Protein AF-0000000078756519 (afdb_homodimer)

Organism: Turneriella parva (strain ATCC BAA-1111 / DSM 21527 / NCTC 11395 / H) (NCBI:txid869212)

Radius of gyration: 23.87 Å; Cα contacts (8 Å, |Δi|>4): 97; chains: 2; bounding box: 54×63×46 Å

InterPro domains:
  IPR046257 Protein of unknown function DUF6290 [PF19807] (1-68)

Foldseek 3Di:
DDDDDDDDDPVRVVVLVVQCVVVVHDSVVSVVVVVVVVVVVVVVVVVVVVVVVVVVVVVVVVVVVCVVVVD/DDDDDDDDDPVRVVVLVVQCVVVVHDSVVSVVVVVVVVVVVVVVVVVVVVVVVVVVVVVVVVVVVCVVVVD

Sequence (142 aa):
MAVISVRFNEKESKILKKLSSELDIDQSTVIKKSIMDTYEDLVDRQVIADFEKSASKKKTKFHSFEQILGSMAVISVRFNEKESKILKKLSSELDIDQSTVIKKSIMDTYEDLVDRQVIADFEKSASKKKTKFHSFEQILGS

Structure (mmCIF, N/CA/C/O backbone):
data_AF-0000000078756519-model_v1
#
loop_
_entity.id
_entity.type
_entity.pdbx_description
1 polymer 'Uncharacterized protein'
#
loop_
_atom_s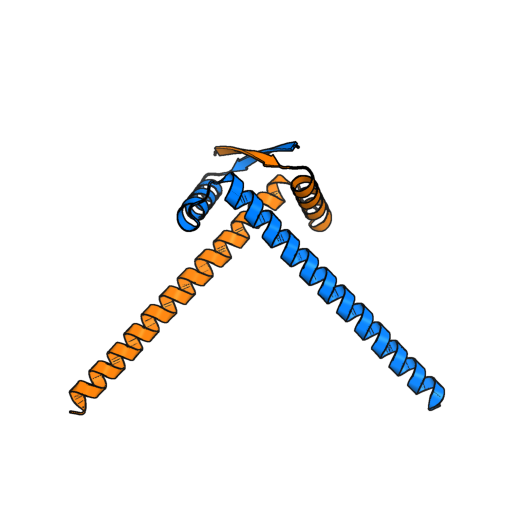ite.group_PDB
_atom_site.id
_atom_site.type_symbol
_atom_site.label_atom_id
_atom_site.label_alt_id
_atom_site.label_comp_id
_atom_site.label_asym_id
_atom_site.label_entity_id
_atom_site.label_seq_id
_atom_site.pdbx_PDB_ins_code
_atom_site.Cartn_x
_atom_site.Cartn_y
_atom_site.Cartn_z
_atom_site.occupancy
_atom_site.B_iso_or_equiv
_atom_site.auth_seq_id
_atom_site.auth_comp_id
_atom_site.auth_asym_id
_atom_site.auth_atom_id
_atom_site.pdbx_PDB_model_num
ATOM 1 N N . MET A 1 1 ? 13.156 14.922 -5.676 1 87.06 1 MET A N 1
ATOM 2 C CA . MET A 1 1 ? 13.242 13.492 -5.953 1 87.06 1 MET A CA 1
ATOM 3 C C . MET A 1 1 ? 14.109 12.789 -4.914 1 87.06 1 MET A C 1
ATOM 5 O O . MET A 1 1 ? 15.102 13.344 -4.445 1 87.06 1 MET A O 1
ATOM 9 N N . ALA A 1 2 ? 13.594 11.812 -4.418 1 92.44 2 ALA A N 1
ATOM 10 C CA . ALA A 1 2 ? 14.336 11.039 -3.424 1 92.44 2 ALA A CA 1
ATOM 11 C C . ALA A 1 2 ? 14.336 9.555 -3.764 1 92.44 2 ALA A C 1
ATOM 13 O O . ALA A 1 2 ? 13.367 9.039 -4.328 1 92.44 2 ALA A O 1
ATOM 14 N N . VAL A 1 3 ? 15.594 8.922 -3.566 1 97.12 3 VAL A N 1
ATOM 15 C CA . VAL A 1 3 ? 15.672 7.473 -3.732 1 97.12 3 VAL A CA 1
ATOM 16 C C . VAL A 1 3 ? 15.672 6.793 -2.365 1 97.12 3 VAL A C 1
ATOM 18 O O . VAL A 1 3 ? 16.406 7.191 -1.464 1 97.12 3 VAL A O 1
ATOM 21 N N . ILE A 1 4 ? 14.766 5.812 -2.223 1 97.56 4 ILE A N 1
ATOM 22 C CA . ILE A 1 4 ? 14.68 5.059 -0.974 1 97.56 4 ILE A CA 1
ATOM 23 C C . ILE A 1 4 ? 15.047 3.6 -1.227 1 97.56 4 ILE A C 1
ATOM 25 O O . ILE A 1 4 ? 14.539 2.977 -2.16 1 97.56 4 ILE A O 1
ATOM 29 N N . SER A 1 5 ? 15.984 3.146 -0.456 1 98 5 SER A N 1
ATOM 30 C CA . SER A 1 5 ? 16.359 1.737 -0.49 1 98 5 SER A CA 1
ATOM 31 C C . SER A 1 5 ? 15.602 0.931 0.552 1 98 5 SER A C 1
ATOM 33 O O . SER A 1 5 ? 15.68 1.213 1.749 1 98 5 SER A O 1
ATOM 35 N N . VAL A 1 6 ? 14.891 -0.073 0.047 1 97.69 6 VAL A N 1
ATOM 36 C CA . VAL A 1 6 ? 14.07 -0.865 0.953 1 97.69 6 VAL A CA 1
ATOM 37 C C . VAL A 1 6 ? 14.508 -2.326 0.908 1 97.69 6 VAL A C 1
ATOM 39 O O . VAL A 1 6 ? 14.703 -2.891 -0.172 1 97.69 6 VAL A O 1
ATOM 42 N N . ARG A 1 7 ? 14.711 -2.865 2.092 1 98.12 7 ARG A N 1
ATOM 43 C CA . ARG A 1 7 ? 15.094 -4.27 2.201 1 98.12 7 ARG A CA 1
ATOM 44 C C . ARG A 1 7 ? 13.867 -5.16 2.383 1 98.12 7 ARG 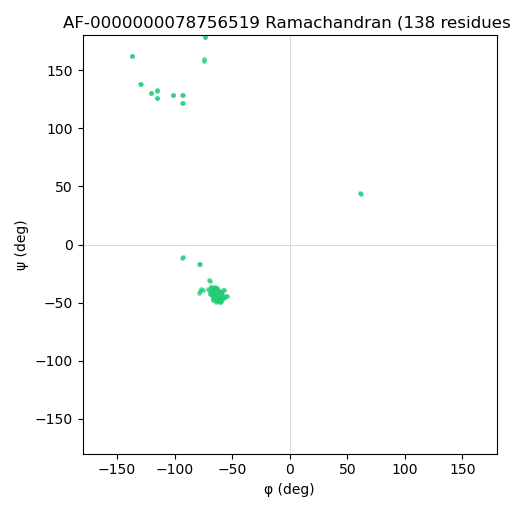A C 1
ATOM 46 O O . ARG A 1 7 ? 13.047 -4.922 3.273 1 98.12 7 ARG A O 1
ATOM 53 N N . PHE A 1 8 ? 13.805 -6.207 1.497 1 97.62 8 PHE A N 1
ATOM 54 C CA . PHE A 1 8 ? 12.703 -7.164 1.537 1 97.62 8 PHE A CA 1
ATOM 55 C C . PHE A 1 8 ? 13.203 -8.555 1.899 1 97.62 8 PHE A C 1
ATOM 57 O O . PHE A 1 8 ? 14.242 -9 1.396 1 97.62 8 PHE A O 1
ATOM 64 N N . ASN A 1 9 ? 12.508 -9.117 2.82 1 95.25 9 ASN A N 1
ATOM 65 C CA . ASN A 1 9 ? 12.805 -10.531 3.043 1 95.25 9 ASN A CA 1
ATOM 66 C C . ASN A 1 9 ? 12.258 -11.398 1.915 1 95.25 9 ASN A C 1
ATOM 68 O O . ASN A 1 9 ? 11.703 -10.883 0.939 1 95.25 9 ASN A O 1
ATOM 72 N N . GLU A 1 10 ? 12.484 -12.648 1.999 1 95 10 GLU A N 1
ATOM 73 C CA . GLU A 1 10 ? 12.102 -13.562 0.924 1 95 10 GLU A CA 1
ATOM 74 C C . GLU A 1 10 ? 10.594 -13.523 0.678 1 95 10 GLU A C 1
ATOM 76 O O . GLU A 1 10 ? 10.148 -13.484 -0.471 1 95 10 GLU A O 1
ATOM 81 N N . LYS A 1 11 ? 9.758 -13.625 1.77 1 94.06 11 LYS A N 1
ATOM 82 C CA . LYS A 1 11 ? 8.305 -13.617 1.653 1 94.06 11 LYS A CA 1
ATOM 83 C C . LYS A 1 11 ? 7.812 -12.312 1.024 1 94.06 11 LYS A C 1
ATOM 85 O O . LYS A 1 11 ? 6.965 -12.336 0.13 1 94.06 11 LYS A O 1
ATOM 90 N N . GLU A 1 12 ? 8.359 -11.195 1.488 1 96 12 GLU A N 1
ATOM 91 C CA . GLU A 1 12 ? 7.988 -9.875 0.982 1 96 12 GLU A CA 1
ATOM 92 C C . GLU A 1 12 ? 8.336 -9.734 -0.498 1 96 12 GLU A C 1
ATOM 94 O O . GLU A 1 12 ? 7.559 -9.164 -1.271 1 96 12 GLU A O 1
ATOM 99 N N . SER A 1 13 ? 9.477 -10.25 -0.852 1 97.12 13 SER A N 1
ATOM 100 C CA . SER A 1 13 ? 9.906 -10.203 -2.246 1 97.12 13 SER A CA 1
ATOM 101 C C . SER A 1 13 ? 8.969 -11 -3.141 1 97.12 13 SER A C 1
ATOM 103 O O . SER A 1 13 ? 8.656 -10.578 -4.258 1 97.12 13 SER A O 1
ATOM 105 N N . LYS A 1 14 ? 8.578 -12.133 -2.699 1 95.5 14 LYS A N 1
ATOM 106 C CA . LYS A 1 14 ? 7.652 -12.969 -3.453 1 95.5 14 LYS A CA 1
ATOM 107 C C . LYS A 1 14 ? 6.316 -12.266 -3.656 1 95.5 14 LYS A C 1
ATOM 109 O O . LYS A 1 14 ? 5.727 -12.336 -4.738 1 95.5 14 LYS A O 1
ATOM 114 N N . ILE A 1 15 ? 5.867 -11.625 -2.641 1 96.31 15 ILE A N 1
ATOM 115 C CA . ILE A 1 15 ? 4.598 -10.906 -2.682 1 96.31 15 ILE A CA 1
ATOM 116 C C . ILE A 1 15 ? 4.684 -9.773 -3.69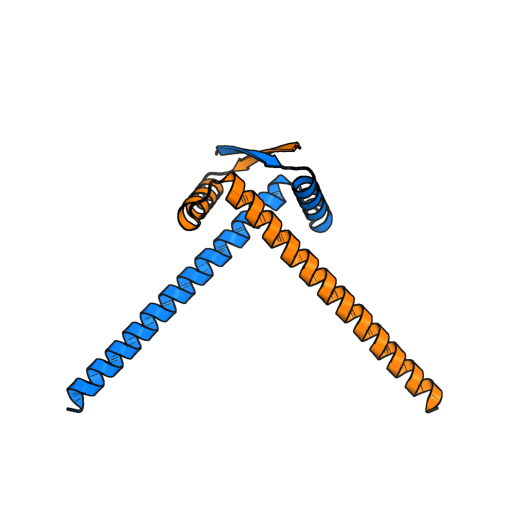5 1 96.31 15 ILE A C 1
ATOM 118 O O . ILE A 1 15 ? 3.783 -9.602 -4.523 1 96.31 15 ILE A O 1
ATOM 122 N N . LEU A 1 16 ? 5.758 -9.039 -3.596 1 97.75 16 LEU A N 1
ATOM 123 C CA . LEU A 1 16 ? 5.957 -7.918 -4.504 1 97.75 16 LEU A CA 1
ATOM 124 C C . LEU A 1 16 ? 6 -8.383 -5.953 1 97.75 16 LEU A C 1
ATOM 126 O O . LEU A 1 16 ? 5.418 -7.75 -6.832 1 97.75 16 LEU A O 1
ATOM 130 N N . LYS A 1 17 ? 6.68 -9.508 -6.184 1 97.31 17 LYS A N 1
ATOM 131 C CA . LYS A 1 17 ? 6.766 -10.078 -7.523 1 97.31 17 LYS A CA 1
ATOM 132 C C . LYS A 1 17 ? 5.391 -10.523 -8.016 1 97.31 17 LYS A C 1
ATOM 134 O O . LYS A 1 17 ? 5.055 -10.328 -9.188 1 97.31 17 LYS A O 1
ATOM 139 N N . LYS A 1 18 ? 4.707 -11.188 -7.141 1 95.25 18 LYS A N 1
ATOM 140 C CA . LYS A 1 18 ? 3.365 -11.641 -7.492 1 95.25 18 LYS A CA 1
ATOM 141 C C . LYS A 1 18 ? 2.473 -10.461 -7.875 1 95.25 18 LYS A C 1
ATOM 143 O O . LYS A 1 18 ? 1.746 -10.523 -8.867 1 95.25 18 LYS A O 1
ATOM 148 N N . LEU A 1 19 ? 2.527 -9.383 -7.09 1 97.06 19 LEU A N 1
ATOM 149 C CA . LEU A 1 19 ? 1.736 -8.188 -7.367 1 97.06 19 LEU A CA 1
ATOM 150 C C . LEU A 1 19 ? 2.133 -7.574 -8.703 1 97.06 19 LEU A C 1
ATOM 152 O O . LEU A 1 19 ? 1.269 -7.168 -9.484 1 97.0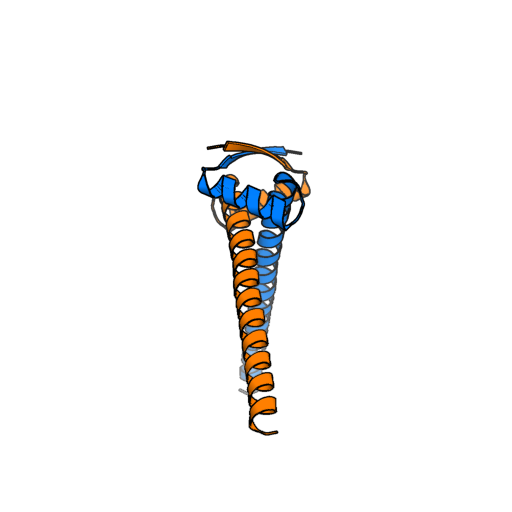6 19 LEU A O 1
ATOM 156 N N . SER A 1 20 ? 3.375 -7.496 -8.922 1 98.19 20 SER A N 1
ATOM 157 C CA . SER A 1 20 ? 3.891 -6.961 -10.18 1 98.19 20 SER A CA 1
ATOM 158 C C . SER A 1 20 ? 3.365 -7.75 -11.367 1 98.19 20 SER A C 1
ATOM 160 O O . SER A 1 20 ? 2.949 -7.168 -12.375 1 98.19 20 SER A O 1
ATOM 162 N N . SER A 1 21 ? 3.406 -9.055 -11.234 1 96.56 21 SER A N 1
ATOM 163 C CA . SER A 1 21 ? 2.938 -9.938 -12.289 1 96.56 21 SER A CA 1
ATOM 164 C C . SER A 1 21 ? 1.432 -9.812 -12.492 1 96.56 21 SER A C 1
ATOM 166 O O . SER A 1 21 ? 0.959 -9.703 -13.633 1 96.56 21 SER A O 1
ATOM 168 N N . GLU A 1 22 ? 0.685 -9.852 -11.398 1 92.75 22 GLU A N 1
ATOM 169 C CA . GLU A 1 22 ? -0.773 -9.82 -11.453 1 92.75 22 GLU A CA 1
ATOM 170 C C . GLU A 1 22 ? -1.272 -8.492 -12.016 1 92.75 22 GLU A C 1
ATOM 172 O O . GLU A 1 22 ? -2.271 -8.453 -12.734 1 92.75 22 GLU A O 1
ATOM 177 N N . LEU A 1 23 ? -0.633 -7.398 -11.703 1 93.5 23 LEU A N 1
ATOM 178 C CA . LEU A 1 23 ? -1.064 -6.066 -12.117 1 93.5 23 LEU A CA 1
ATOM 179 C C . LEU A 1 23 ? -0.397 -5.66 -13.43 1 93.5 23 LEU A C 1
ATOM 181 O O . LEU A 1 23 ? -0.753 -4.641 -14.016 1 93.5 23 LEU A O 1
ATOM 185 N N . ASP A 1 24 ? 0.637 -6.492 -13.844 1 97.25 24 ASP A N 1
ATOM 186 C CA . ASP A 1 24 ? 1.384 -6.254 -15.07 1 97.25 24 ASP A CA 1
ATOM 187 C C . ASP A 1 24 ? 2.094 -4.902 -15.031 1 97.25 24 ASP A C 1
ATOM 189 O O . ASP A 1 24 ? 1.948 -4.09 -15.945 1 97.25 24 ASP A O 1
ATOM 193 N N . ILE A 1 25 ? 2.736 -4.488 -13.992 1 97.25 25 ILE A N 1
ATOM 194 C CA . ILE A 1 25 ? 3.533 -3.283 -13.789 1 97.25 25 ILE A CA 1
ATOM 195 C C . ILE A 1 25 ? 4.812 -3.629 -13.031 1 97.25 25 ILE A C 1
ATOM 197 O O . ILE A 1 25 ? 4.922 -4.711 -12.453 1 97.25 25 ILE A O 1
ATOM 201 N N . ASP A 1 26 ? 5.723 -2.766 -13.102 1 98 26 ASP A N 1
ATOM 202 C CA . ASP A 1 26 ? 7 -3.021 -12.445 1 98 26 ASP A CA 1
ATOM 203 C C . ASP A 1 26 ? 6.879 -2.865 -10.93 1 98 26 ASP A C 1
ATOM 205 O O . ASP A 1 26 ? 5.934 -2.244 -10.438 1 98 26 ASP A O 1
ATOM 209 N N . GLN A 1 27 ? 7.734 -3.439 -10.258 1 98.25 27 GLN A N 1
ATOM 210 C CA . GLN A 1 27 ? 7.723 -3.5 -8.797 1 98.25 27 GLN A CA 1
ATOM 211 C C . GLN A 1 27 ? 7.715 -2.1 -8.188 1 98.25 27 GLN A C 1
ATOM 213 O O . GLN A 1 27 ? 7.02 -1.849 -7.207 1 98.25 27 GLN A O 1
ATOM 218 N N . SER A 1 28 ? 8.469 -1.108 -8.75 1 98.25 28 SER A N 1
ATOM 219 C CA . SER A 1 28 ? 8.477 0.263 -8.25 1 98.25 28 SER A CA 1
ATOM 220 C C . SER A 1 28 ? 7.086 0.89 -8.328 1 98.25 28 SER A C 1
ATOM 222 O O . SER A 1 28 ? 6.676 1.61 -7.418 1 98.25 28 SER A O 1
ATOM 224 N N . THR A 1 29 ? 6.418 0.582 -9.461 1 97.94 29 THR A N 1
ATOM 225 C CA . THR A 1 29 ? 5.07 1.108 -9.648 1 97.94 29 THR A CA 1
ATOM 226 C C . THR A 1 29 ? 4.094 0.464 -8.664 1 97.94 29 THR A C 1
ATOM 228 O O . THR A 1 29 ? 3.168 1.119 -8.18 1 97.94 29 THR A O 1
ATOM 231 N N . VAL A 1 30 ? 4.191 -0.851 -8.305 1 98.31 30 VAL A N 1
ATOM 232 C CA . VAL A 1 30 ? 3.379 -1.529 -7.301 1 98.31 30 VAL A CA 1
ATOM 233 C C . VAL A 1 30 ? 3.535 -0.83 -5.953 1 98.31 30 VAL A C 1
ATOM 235 O O . VAL A 1 30 ? 2.547 -0.579 -5.258 1 98.31 30 VAL A O 1
ATOM 238 N N . ILE A 1 31 ? 4.766 -0.521 -5.605 1 98.62 31 ILE A N 1
ATOM 239 C CA . ILE A 1 31 ? 5.082 0.126 -4.336 1 98.62 31 ILE A CA 1
ATOM 240 C C . ILE A 1 31 ? 4.387 1.484 -4.262 1 98.62 31 ILE A C 1
ATOM 242 O O . ILE A 1 31 ? 3.693 1.782 -3.289 1 98.62 31 ILE A O 1
ATOM 246 N N . LYS A 1 32 ? 4.559 2.252 -5.332 1 97.81 32 LYS A N 1
ATOM 247 C CA . LYS A 1 32 ? 4 3.6 -5.367 1 97.81 32 LYS A CA 1
ATOM 248 C C . LYS A 1 32 ? 2.475 3.566 -5.312 1 97.81 32 LYS A C 1
ATOM 250 O O . LYS A 1 32 ? 1.857 4.355 -4.594 1 97.81 32 LYS A O 1
ATOM 255 N N . LYS A 1 33 ? 1.932 2.629 -6.008 1 97.12 33 LYS A N 1
ATOM 256 C CA . LYS A 1 33 ? 0.478 2.494 -5.996 1 97.12 33 LYS A CA 1
ATOM 257 C C . LYS A 1 33 ? -0.024 2.078 -4.617 1 97.12 33 LYS A C 1
ATOM 259 O O . LYS A 1 33 ? -1.045 2.582 -4.145 1 97.12 33 LYS A O 1
ATOM 264 N N . SER A 1 34 ? 0.653 1.176 -3.984 1 97.69 34 SER A N 1
ATOM 265 C CA . SER A 1 34 ? 0.251 0.69 -2.668 1 97.69 34 SER A CA 1
ATOM 266 C C . SER A 1 34 ? 0.283 1.809 -1.632 1 97.69 34 SER A C 1
ATOM 268 O O . SER A 1 34 ? -0.615 1.912 -0.794 1 97.69 34 SER A O 1
ATOM 270 N N . ILE A 1 35 ? 1.33 2.658 -1.703 1 97.88 35 ILE A N 1
ATOM 271 C CA . ILE A 1 35 ? 1.467 3.797 -0.8 1 97.88 35 ILE A CA 1
ATOM 272 C C . ILE A 1 35 ? 0.326 4.785 -1.039 1 97.88 35 ILE A C 1
ATOM 274 O O . ILE A 1 35 ? -0.256 5.312 -0.088 1 97.88 35 ILE A O 1
ATOM 278 N N . MET A 1 36 ? 0.039 5.023 -2.35 1 96.81 36 MET A N 1
ATOM 279 C CA . MET A 1 36 ? -1.024 5.961 -2.701 1 96.81 36 MET A CA 1
ATOM 280 C C . MET A 1 36 ? -2.373 5.473 -2.186 1 96.81 36 MET A C 1
ATOM 282 O O . MET A 1 36 ? -3.174 6.262 -1.681 1 96.81 36 MET A O 1
ATOM 286 N N . ASP A 1 37 ? -2.631 4.148 -2.273 1 93.62 37 ASP A N 1
ATOM 287 C CA . ASP A 1 37 ? -3.871 3.562 -1.773 1 93.62 37 ASP A CA 1
ATOM 288 C C . ASP A 1 37 ? -3.977 3.713 -0.258 1 93.62 37 ASP A C 1
ATOM 290 O O . ASP A 1 37 ? -5.047 4.031 0.266 1 93.62 37 ASP A O 1
ATOM 294 N N . THR A 1 38 ? -2.912 3.475 0.401 1 93.94 38 THR A N 1
ATOM 295 C CA . THR A 1 38 ? -2.859 3.623 1.852 1 93.94 38 THR A CA 1
ATOM 296 C C . THR A 1 38 ? -3.111 5.074 2.256 1 93.94 38 THR A C 1
ATOM 298 O O . THR A 1 38 ? -3.834 5.336 3.221 1 93.94 38 THR A O 1
ATOM 301 N N . TYR A 1 39 ? -2.537 6.012 1.496 1 95.38 39 TYR A N 1
ATOM 302 C CA . TYR A 1 39 ? -2.703 7.441 1.747 1 95.38 39 TYR A CA 1
ATOM 303 C C . TYR A 1 39 ? -4.156 7.859 1.562 1 95.38 39 TYR A C 1
ATOM 305 O O . TYR A 1 39 ? -4.703 8.602 2.381 1 95.38 39 TYR A O 1
ATOM 313 N N . GLU A 1 40 ? -4.766 7.441 0.47 1 92.12 40 GLU A N 1
ATOM 314 C CA . GLU A 1 40 ? -6.168 7.758 0.206 1 92.12 40 GLU A CA 1
ATOM 315 C C . GLU A 1 40 ? -7.07 7.234 1.319 1 92.12 40 GLU A C 1
ATOM 317 O O . GLU A 1 40 ? -8 7.922 1.745 1 92.12 40 GLU A O 1
ATOM 322 N N . ASP A 1 41 ? -6.777 5.941 1.794 1 88.12 41 ASP A N 1
ATOM 323 C CA . ASP A 1 41 ? -7.555 5.359 2.887 1 88.12 41 ASP A CA 1
ATOM 324 C C . ASP A 1 41 ? -7.434 6.203 4.152 1 88.12 41 ASP A C 1
ATOM 326 O O . ASP A 1 41 ? -8.422 6.398 4.871 1 88.12 41 ASP A O 1
ATOM 330 N N . LEU A 1 42 ? -6.234 6.66 4.398 1 86.81 42 LEU A N 1
ATOM 331 C CA . LEU A 1 42 ? -5.98 7.461 5.594 1 86.81 42 LEU A CA 1
ATOM 332 C C . LEU A 1 42 ? -6.703 8.805 5.512 1 86.81 42 LEU A C 1
ATOM 334 O O . LEU A 1 42 ? -7.312 9.242 6.488 1 86.81 42 LEU A O 1
ATOM 338 N N . VAL A 1 43 ? -6.613 9.406 4.387 1 87.44 43 VAL A N 1
ATOM 339 C CA . VAL A 1 43 ? -7.242 10.703 4.176 1 87.44 43 VAL A CA 1
ATOM 340 C C . VAL A 1 43 ? -8.758 10.57 4.281 1 87.44 43 VAL A C 1
ATOM 342 O O . VAL A 1 43 ? -9.414 11.383 4.934 1 87.44 43 VAL A O 1
ATOM 345 N N . ASP A 1 44 ? -9.305 9.523 3.559 1 82.5 44 ASP A N 1
ATOM 346 C CA . ASP A 1 44 ? -10.742 9.281 3.617 1 82.5 44 ASP A CA 1
ATOM 347 C C . ASP A 1 44 ? -11.211 9.094 5.059 1 82.5 44 ASP A C 1
ATOM 349 O O . ASP A 1 44 ? -12.25 9.617 5.453 1 82.5 44 ASP A O 1
ATOM 353 N N . ARG A 1 45 ? -10.516 8.375 5.773 1 81.31 45 ARG A N 1
ATOM 354 C CA . ARG A 1 45 ? -10.859 8.148 7.176 1 81.31 45 ARG A CA 1
ATOM 355 C C . ARG A 1 45 ? -10.805 9.461 7.961 1 81.31 45 ARG A C 1
ATOM 357 O O . ARG A 1 45 ? -11.656 9.703 8.82 1 81.31 45 ARG A O 1
ATOM 364 N N . GLN A 1 46 ? -9.773 10.273 7.637 1 81.56 46 GLN A N 1
ATOM 365 C CA . GLN A 1 46 ? -9.648 11.555 8.312 1 81.56 46 GLN A CA 1
ATOM 366 C C . GLN A 1 46 ? -10.797 12.492 7.941 1 81.56 46 GLN A C 1
ATOM 368 O O . GLN A 1 46 ? -11.328 13.203 8.797 1 81.56 46 GLN A O 1
ATOM 373 N N . VAL A 1 47 ? -11.117 12.508 6.629 1 77.5 47 VAL A N 1
ATOM 374 C CA . VAL A 1 47 ? -12.227 13.32 6.148 1 77.5 47 VAL A CA 1
ATOM 375 C C . VAL A 1 47 ? -13.531 12.867 6.809 1 77.5 47 VAL A C 1
ATOM 377 O O . VAL A 1 47 ? -14.32 13.688 7.27 1 77.5 47 VAL A O 1
ATOM 380 N N . ILE A 1 48 ? -13.766 11.586 6.875 1 70.56 48 ILE A N 1
ATOM 381 C CA . ILE A 1 48 ? -14.938 11.008 7.516 1 70.56 48 ILE A CA 1
ATOM 382 C C . ILE A 1 48 ? -14.961 11.383 9 1 70.56 48 ILE A C 1
ATOM 384 O O . ILE A 1 48 ? -15.984 11.812 9.523 1 70.56 48 ILE A O 1
ATOM 388 N N . ALA A 1 49 ? -13.828 11.211 9.641 1 71.81 49 ALA A N 1
ATOM 389 C CA . ALA A 1 49 ? -13.703 11.562 11.055 1 71.81 49 ALA A CA 1
ATOM 390 C C . ALA A 1 49 ? -13.984 13.047 11.281 1 71.81 49 ALA A C 1
ATOM 392 O O . ALA A 1 49 ? -14.664 13.414 12.242 1 71.81 49 ALA A O 1
ATOM 393 N N . ASP A 1 50 ? -13.445 13.797 10.367 1 77.38 50 ASP A N 1
ATOM 394 C CA . ASP A 1 50 ? -13.656 15.234 10.461 1 77.38 50 ASP A CA 1
ATOM 395 C C . ASP A 1 50 ? -15.133 15.586 10.273 1 77.38 50 ASP A C 1
ATOM 397 O O . ASP A 1 50 ? -15.656 16.453 10.969 1 77.38 50 ASP A O 1
ATOM 401 N N . PHE A 1 51 ? -15.828 14.891 9.375 1 72.38 51 PHE A N 1
ATOM 402 C CA . PHE A 1 51 ? -17.25 15.078 9.148 1 72.38 51 PHE A CA 1
ATOM 403 C C . PHE A 1 51 ? -18.062 14.641 10.367 1 72.38 51 PHE A C 1
ATOM 405 O O . PHE A 1 51 ? -19.016 15.32 10.766 1 72.38 51 PHE A O 1
ATOM 412 N N . GLU A 1 52 ? -17.703 13.594 10.922 1 67.94 52 GLU A N 1
ATOM 413 C CA . GLU A 1 52 ? -18.391 13.062 12.102 1 67.94 52 GLU A CA 1
ATOM 414 C C . GLU A 1 52 ? -18.203 13.992 13.305 1 67.94 52 GLU A C 1
ATOM 416 O O . GLU A 1 52 ? -19.141 14.211 14.07 1 67.94 52 GLU A O 1
ATOM 421 N N . LYS A 1 53 ? -17.031 14.461 13.422 1 73.38 53 LYS A N 1
ATOM 422 C CA . LYS A 1 53 ? -16.75 15.391 14.516 1 73.38 53 LYS A CA 1
ATOM 423 C C . LYS A 1 53 ? -17.531 16.703 14.336 1 73.38 53 LYS A C 1
ATOM 425 O O . LYS A 1 53 ? -18.062 17.25 15.305 1 73.38 53 LYS A O 1
ATOM 430 N N . SER A 1 54 ? -17.609 17.109 13.086 1 72.12 54 SER A N 1
ATOM 431 C CA . SER A 1 54 ? -18.344 18.328 12.789 1 72.12 54 SER A CA 1
ATOM 432 C C . SER A 1 54 ? -19.844 18.125 12.969 1 72.12 54 SER A C 1
ATOM 434 O O . SER A 1 54 ? -20.531 19.016 13.477 1 72.12 54 SER A O 1
ATOM 436 N N . ALA A 1 55 ? -20.375 16.922 12.57 1 63.28 55 ALA A N 1
ATOM 437 C CA . ALA A 1 55 ? -21.781 16.578 12.734 1 63.28 55 ALA A CA 1
ATOM 438 C C . ALA A 1 55 ? -22.141 16.422 14.203 1 63.28 55 ALA A C 1
ATOM 440 O O . ALA A 1 55 ? -23.219 16.844 14.633 1 63.28 55 ALA A O 1
ATOM 441 N N . SER A 1 56 ? -21.344 15.82 14.859 1 63.25 56 SER A N 1
ATOM 442 C CA . SER A 1 56 ? -21.547 15.648 16.297 1 63.25 56 SER A CA 1
ATOM 443 C C . SER A 1 56 ? -21.547 16.984 17.016 1 63.25 56 SER A C 1
ATOM 445 O O . SER A 1 56 ? -22.312 17.203 17.953 1 63.25 56 SER A O 1
ATOM 447 N N . LYS A 1 57 ? -20.578 17.781 16.562 1 61.44 57 LYS A N 1
ATOM 448 C CA . LYS A 1 57 ? -20.531 19.125 17.141 1 61.44 57 LYS A CA 1
ATOM 449 C C . LYS A 1 57 ? -21.766 19.922 16.766 1 61.44 57 LYS A C 1
ATOM 451 O O . LYS A 1 57 ? -22.266 20.719 17.578 1 61.44 57 LYS A O 1
ATOM 456 N N . LYS A 1 58 ? -22.203 19.781 15.531 1 60.44 58 LYS A N 1
ATOM 457 C CA . LYS A 1 58 ? -23.422 20.438 15.117 1 60.44 58 LYS A CA 1
ATOM 458 C C . LYS A 1 58 ? -24.641 19.891 15.875 1 60.44 58 LYS A C 1
ATOM 460 O O . LYS A 1 58 ? -25.5 20.656 16.312 1 60.44 58 LYS A O 1
ATOM 465 N N . LYS A 1 59 ? -24.656 18.641 15.961 1 59.34 59 LYS A N 1
ATOM 466 C CA . LYS A 1 59 ? -25.75 18.047 16.719 1 59.34 59 LYS A CA 1
ATOM 467 C C . LYS A 1 59 ? -25.75 18.531 18.172 1 59.34 59 LYS A C 1
ATOM 469 O O . LYS A 1 59 ? -26.797 18.812 18.734 1 59.34 59 LYS A O 1
ATOM 474 N N . THR A 1 60 ? -24.562 18.562 18.672 1 56.97 60 THR A N 1
ATOM 475 C CA . THR A 1 60 ? -24.438 19.047 20.047 1 56.97 60 THR A CA 1
ATOM 476 C C . THR A 1 60 ? -24.828 20.516 20.141 1 56.97 60 THR A C 1
ATOM 478 O O . THR A 1 60 ? -25.469 20.938 21.109 1 56.97 60 THR A O 1
ATOM 481 N N . LYS A 1 61 ? -24.438 21.156 19.109 1 59.75 61 LYS A N 1
ATOM 482 C CA . LYS A 1 61 ? -24.797 22.562 19.094 1 59.75 61 LYS A CA 1
ATOM 483 C C . LYS A 1 61 ? -26.312 22.75 18.953 1 59.75 61 LYS A C 1
ATOM 485 O O . LYS A 1 61 ? -26.906 23.625 19.594 1 59.75 61 LYS A O 1
ATOM 490 N N . PHE A 1 62 ? -26.875 21.938 18.109 1 60 62 PHE A N 1
ATOM 491 C CA . PHE A 1 62 ? -28.312 21.984 17.922 1 60 62 PHE A CA 1
ATOM 492 C C . PHE A 1 62 ? -29.031 21.547 19.188 1 60 62 PHE A C 1
ATOM 494 O O . PHE A 1 62 ? -30.062 22.125 19.562 1 60 62 PHE A O 1
ATOM 501 N N . HIS A 1 63 ? -28.5 20.656 19.766 1 61.31 63 HIS A N 1
ATOM 502 C CA . HIS A 1 63 ? -29.109 20.234 21.031 1 61.31 63 HIS A CA 1
ATOM 503 C C . HIS A 1 63 ? -28.938 21.297 22.109 1 61.31 63 HIS A C 1
ATOM 505 O O . HIS A 1 63 ? -29.875 21.562 22.875 1 61.31 63 HIS A O 1
ATOM 511 N N . SER A 1 64 ? -27.828 21.828 22.125 1 57.5 64 SER A N 1
ATOM 51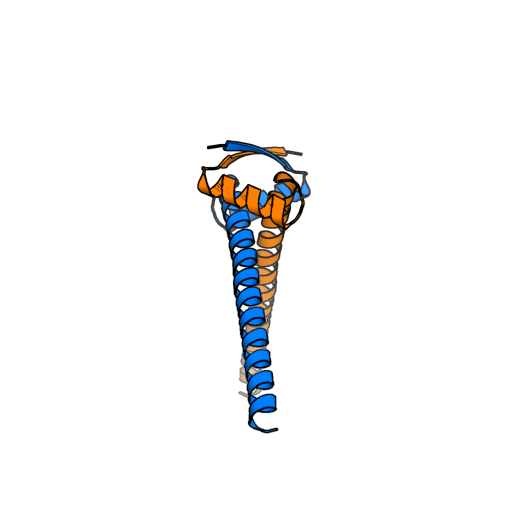2 C CA . SER A 1 64 ? -27.578 22.875 23.109 1 57.5 64 SER A CA 1
ATOM 513 C C . SER A 1 64 ? -28.469 24.078 22.891 1 57.5 64 SER A C 1
ATOM 515 O O . SER A 1 64 ? -29 24.656 23.844 1 57.5 64 SER A O 1
ATOM 517 N N . PHE A 1 65 ? -28.641 24.406 21.641 1 62.06 65 PHE A N 1
ATOM 518 C CA . PHE A 1 65 ? -29.516 25.516 21.297 1 62.06 65 PHE A CA 1
ATOM 519 C C . PHE A 1 65 ? -30.969 25.188 21.625 1 62.06 65 PHE A C 1
ATOM 521 O O . PHE A 1 65 ? -31.688 26.016 22.172 1 62.06 65 PHE A O 1
ATOM 528 N N . GLU A 1 66 ? -31.422 24.125 21.359 1 60.22 66 GLU A N 1
ATOM 529 C CA . GLU A 1 66 ? -32.781 23.688 21.641 1 60.22 66 GLU A CA 1
ATOM 530 C C . GLU A 1 66 ? -33.062 23.641 23.156 1 60.22 66 GLU A C 1
ATOM 532 O O . GLU A 1 66 ? -34.156 23.984 23.609 1 60.22 66 GLU A O 1
ATOM 537 N N . GLN A 1 67 ? -32.125 23.266 23.766 1 60.41 67 GLN A N 1
ATOM 538 C CA . GLN A 1 67 ? -32.25 23.188 25.219 1 60.41 67 GLN A CA 1
ATOM 539 C C . GLN A 1 67 ? -32.312 24.594 25.828 1 60.41 67 GLN A C 1
ATOM 541 O O . GLN A 1 67 ? -33.031 24.797 26.828 1 60.41 67 GLN A O 1
ATOM 546 N N . ILE A 1 68 ? -31.688 25.531 25.219 1 62.06 68 ILE A N 1
ATOM 547 C CA . ILE A 1 68 ? -31.672 26.906 25.703 1 62.06 68 ILE A CA 1
ATOM 548 C C . ILE A 1 68 ? -33 27.594 25.328 1 62.06 68 ILE A C 1
ATOM 550 O O . ILE A 1 68 ? -33.594 28.297 26.141 1 62.06 68 ILE A O 1
ATOM 554 N N . LEU A 1 69 ? -33.438 27.359 24.188 1 61.88 69 LEU A N 1
ATOM 555 C CA . LEU A 1 69 ? -34.625 28.031 23.734 1 61.88 69 LEU A CA 1
ATOM 556 C C . LEU A 1 69 ? -35.875 27.422 24.391 1 61.88 69 LEU A C 1
ATOM 558 O O . LEU A 1 69 ? -36.875 28.109 24.641 1 61.88 69 LEU A O 1
ATOM 562 N N . GLY A 1 70 ? -35.781 26.188 24.484 1 59.88 70 GLY A N 1
ATOM 563 C CA . GLY A 1 70 ? -36.969 25.547 25.062 1 59.88 70 GLY A CA 1
ATOM 564 C C . GLY A 1 70 ? -37.031 25.656 26.578 1 59.88 70 GLY A C 1
ATOM 565 O O . GLY A 1 70 ? -38 25.266 27.188 1 59.88 70 GLY A O 1
ATOM 566 N N . SER A 1 71 ? -35.938 25.969 27.141 1 45.88 71 SER A N 1
ATOM 567 C CA . SER A 1 71 ? -36.094 26.234 28.562 1 45.88 71 SER A CA 1
ATOM 568 C C . SER A 1 71 ? -36.625 27.641 28.797 1 45.88 71 SER A C 1
ATOM 570 O O . SER A 1 71 ? -36.375 28.547 28 1 45.88 71 SER A O 1
ATOM 572 N N . MET B 1 1 ? 16.766 -12.328 0.695 1 87.38 1 MET B N 1
ATOM 573 C CA . MET B 1 1 ? 16.656 -10.898 0.958 1 87.38 1 MET B CA 1
ATOM 574 C C . MET B 1 1 ? 17.016 -10.086 -0.282 1 87.38 1 MET B C 1
ATOM 576 O O . MET B 1 1 ? 17.922 -10.469 -1.035 1 87.38 1 MET B O 1
ATOM 580 N N . ALA B 1 2 ? 16.234 -9.227 -0.58 1 92.62 2 ALA B N 1
ATOM 581 C CA . ALA B 1 2 ? 16.484 -8.367 -1.729 1 92.62 2 ALA B CA 1
ATOM 582 C C . ALA B 1 2 ? 16.312 -6.898 -1.363 1 92.62 2 ALA B C 1
ATOM 584 O O . ALA B 1 2 ? 15.469 -6.559 -0.521 1 92.62 2 ALA B O 1
ATOM 585 N N . VAL B 1 3 ? 17.312 -6.039 -1.914 1 97.25 3 VAL B N 1
ATOM 586 C CA . VAL B 1 3 ? 17.156 -4.598 -1.739 1 97.25 3 VAL B CA 1
ATOM 587 C C . VAL B 1 3 ? 16.625 -3.971 -3.023 1 97.25 3 VAL B C 1
ATOM 589 O O . VAL B 1 3 ? 17.125 -4.246 -4.113 1 97.25 3 VAL B O 1
ATOM 592 N N . ILE B 1 4 ? 15.539 -3.184 -2.879 1 97.56 4 ILE B N 1
ATOM 593 C CA . ILE B 1 4 ? 14.953 -2.498 -4.023 1 97.56 4 ILE B CA 1
ATOM 594 C C . ILE B 1 4 ? 15.094 -0.988 -3.85 1 97.56 4 ILE B C 1
ATOM 596 O O . ILE B 1 4 ? 14.766 -0.446 -2.791 1 97.56 4 ILE B O 1
ATOM 600 N N . SER B 1 5 ? 15.656 -0.383 -4.84 1 98 5 SER B N 1
ATOM 601 C CA . SER B 1 5 ? 15.758 1.072 -4.879 1 98 5 SER B CA 1
ATOM 602 C C . SER B 1 5 ? 14.578 1.688 -5.621 1 98 5 SER B C 1
ATOM 604 O O . SER B 1 5 ? 14.352 1.395 -6.801 1 98 5 SER B O 1
ATOM 606 N N . VAL B 1 6 ? 13.883 2.549 -4.902 1 97.69 6 VAL B N 1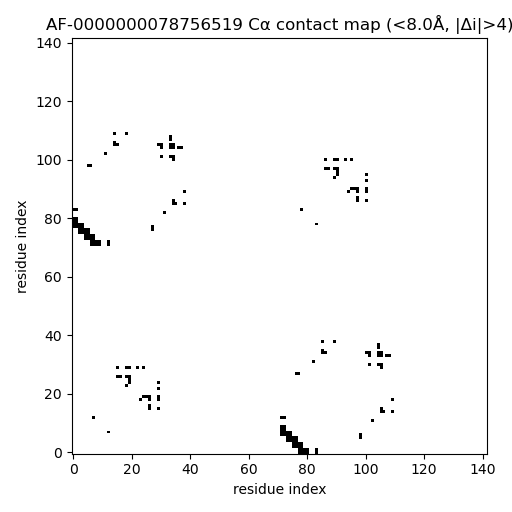
ATOM 607 C CA . VAL B 1 6 ? 12.695 3.146 -5.504 1 97.69 6 VAL B CA 1
ATOM 608 C C . VAL B 1 6 ? 12.844 4.664 -5.547 1 97.69 6 VAL B C 1
ATOM 610 O O . VAL B 1 6 ? 13.234 5.285 -4.555 1 97.69 6 VAL B O 1
ATOM 613 N N . ARG B 1 7 ? 12.578 5.195 -6.719 1 98.12 7 ARG B N 1
ATOM 614 C CA . ARG B 1 7 ? 12.641 6.641 -6.895 1 98.12 7 ARG B CA 1
ATOM 615 C C . ARG B 1 7 ? 11.273 7.281 -6.691 1 98.12 7 ARG B C 1
ATOM 617 O O . ARG B 1 7 ? 10.289 6.867 -7.312 1 98.12 7 ARG B O 1
ATOM 624 N N . PHE B 1 8 ? 11.281 8.32 -5.801 1 97.75 8 PHE B N 1
ATOM 625 C CA . PHE B 1 8 ? 10.055 9.047 -5.492 1 97.75 8 PHE B CA 1
ATOM 626 C C . PHE B 1 8 ? 10.156 10.5 -5.953 1 97.75 8 PHE B C 1
ATOM 628 O O . PHE B 1 8 ? 11.195 11.141 -5.77 1 97.75 8 PHE B O 1
ATOM 635 N N . ASN B 1 9 ? 9.125 10.898 -6.594 1 95.62 9 ASN B N 1
ATOM 636 C CA . ASN B 1 9 ? 9.062 12.336 -6.855 1 95.62 9 ASN B CA 1
ATOM 637 C C . ASN B 1 9 ? 8.719 13.125 -5.598 1 95.62 9 ASN B C 1
ATOM 639 O O . ASN B 1 9 ? 8.594 12.547 -4.516 1 95.62 9 ASN B O 1
ATOM 643 N N . GLU B 1 10 ? 8.672 14.383 -5.715 1 95.25 10 GLU B N 1
ATOM 644 C CA . GLU B 1 10 ? 8.4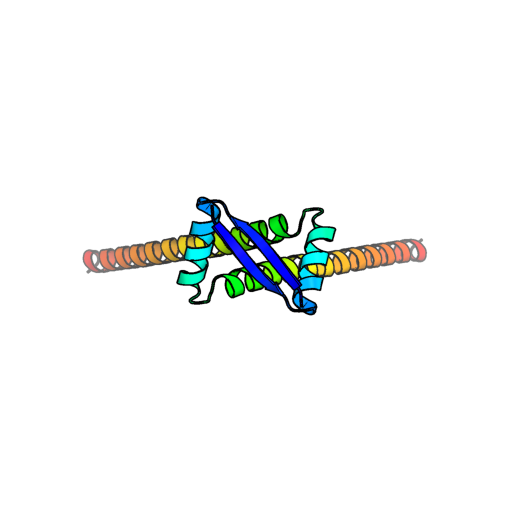53 15.242 -4.555 1 95.25 10 GLU B CA 1
ATOM 645 C C . GLU B 1 10 ? 7.125 14.93 -3.873 1 95.25 10 GLU B C 1
ATOM 647 O O . GLU B 1 10 ? 7.059 14.844 -2.646 1 95.25 10 GLU B O 1
ATOM 652 N N . LYS B 1 11 ? 6.004 14.836 -4.66 1 94.62 11 LYS B N 1
ATOM 653 C CA . LYS B 1 11 ? 4.68 14.547 -4.117 1 94.62 11 LYS B CA 1
ATOM 654 C C . LYS B 1 11 ? 4.656 13.195 -3.408 1 94.62 11 LYS B C 1
ATOM 656 O O . LYS B 1 11 ? 4.117 13.078 -2.303 1 94.62 11 LYS B O 1
ATOM 661 N N . GLU B 1 12 ? 5.238 12.188 -4.043 1 96.38 12 GLU B N 1
ATOM 662 C CA . GLU B 1 12 ? 5.293 10.844 -3.484 1 96.38 12 GLU B CA 1
ATOM 663 C C . GLU B 1 12 ? 6.082 10.82 -2.178 1 96.38 12 GLU B C 1
ATOM 665 O O . GLU B 1 12 ? 5.695 10.141 -1.225 1 96.38 12 GLU B O 1
ATOM 670 N N . SER B 1 13 ? 7.156 11.547 -2.17 1 97.25 13 SER B N 1
ATOM 671 C CA . SER B 1 13 ? 7.98 11.633 -0.967 1 97.25 13 SER B CA 1
ATOM 672 C C . SER B 1 13 ? 7.211 12.258 0.188 1 97.25 13 SER B C 1
ATOM 674 O O . SER B 1 13 ? 7.328 11.82 1.333 1 97.25 13 SER B O 1
ATOM 676 N N . LYS B 1 14 ? 6.5 13.281 -0.09 1 95.81 14 LYS B N 1
ATOM 677 C CA . LYS B 1 14 ? 5.695 13.953 0.928 1 95.81 14 LYS B CA 1
ATOM 678 C C . LYS B 1 14 ? 4.637 13.008 1.498 1 95.81 14 LYS B C 1
ATOM 680 O O . LYS B 1 14 ? 4.391 13 2.707 1 95.81 14 LYS B O 1
ATOM 685 N N . ILE B 1 15 ? 4.039 12.273 0.648 1 96.69 15 ILE B N 1
ATOM 686 C CA . ILE B 1 15 ? 2.998 11.328 1.04 1 96.69 15 ILE B CA 1
ATOM 687 C C . ILE B 1 15 ? 3.592 10.258 1.952 1 96.69 15 ILE B C 1
ATOM 689 O O . ILE B 1 15 ? 3.025 9.945 3.002 1 96.69 15 ILE B O 1
ATOM 693 N N . LEU B 1 16 ? 4.699 9.734 1.515 1 97.88 16 LEU B N 1
ATOM 694 C CA . LEU B 1 16 ? 5.371 8.695 2.289 1 97.88 16 LEU B CA 1
ATOM 695 C C . LEU B 1 16 ? 5.75 9.211 3.674 1 97.88 16 LEU B C 1
ATOM 697 O O . LEU B 1 16 ? 5.582 8.5 4.668 1 97.88 16 LEU B O 1
ATOM 701 N N . LYS B 1 17 ? 6.242 10.445 3.736 1 97.44 17 LYS B N 1
ATOM 702 C CA . LYS B 1 17 ? 6.609 11.062 5.008 1 97.44 17 LYS B CA 1
ATOM 703 C C . LYS B 1 17 ? 5.383 11.25 5.898 1 97.44 17 LYS B C 1
ATOM 705 O O . LYS B 1 17 ? 5.449 11.031 7.109 1 97.44 17 LYS B O 1
ATOM 710 N N . LYS B 1 18 ? 4.367 11.75 5.285 1 95.62 18 LYS B N 1
ATOM 711 C CA . LYS B 1 18 ? 3.127 11.953 6.031 1 95.62 18 LYS B CA 1
ATOM 712 C C . LYS B 1 18 ? 2.627 10.641 6.625 1 95.62 18 LYS B C 1
ATOM 714 O O . LYS B 1 18 ? 2.23 10.594 7.793 1 95.62 18 LYS B O 1
ATOM 719 N N . LEU B 1 19 ? 2.641 9.57 5.828 1 97.25 19 LEU B N 1
ATOM 720 C CA . LEU B 1 19 ? 2.211 8.258 6.293 1 97.25 19 LEU B CA 1
ATOM 721 C C . LEU B 1 19 ? 3.094 7.766 7.438 1 97.25 19 LEU B C 1
ATOM 723 O O . LEU B 1 19 ? 2.592 7.227 8.422 1 97.25 19 LEU B O 1
ATOM 727 N N . SER B 1 20 ? 4.34 7.93 7.266 1 98.25 20 SER B N 1
ATOM 728 C CA . SER B 1 20 ? 5.293 7.543 8.297 1 98.25 20 SER B CA 1
ATOM 729 C C . SER B 1 20 ? 5.004 8.25 9.617 1 98.25 20 SER B C 1
ATOM 731 O O . SER B 1 20 ? 5.016 7.629 10.68 1 98.25 20 SER B O 1
ATOM 733 N N . SER B 1 21 ? 4.766 9.539 9.508 1 96.69 21 SER B N 1
ATOM 734 C CA . SER B 1 21 ? 4.473 10.352 10.688 1 96.69 21 SER B CA 1
ATOM 735 C C . SER B 1 21 ? 3.145 9.953 11.32 1 96.69 21 SER B C 1
ATOM 737 O O . SER B 1 21 ? 3.057 9.789 12.539 1 96.69 21 SER B O 1
ATOM 739 N N . GLU B 1 22 ? 2.107 9.812 10.477 1 93 22 GLU B N 1
ATOM 740 C CA . GLU B 1 22 ? 0.765 9.508 10.961 1 93 22 GLU B CA 1
ATOM 741 C C . GLU B 1 22 ? 0.713 8.125 11.609 1 93 22 GLU B C 1
ATOM 743 O O . GLU B 1 22 ? -0.003 7.926 12.594 1 93 22 GLU B O 1
ATOM 748 N N . LEU B 1 23 ? 1.428 7.168 11.109 1 93.56 23 LEU B N 1
ATOM 749 C CA . LEU B 1 23 ? 1.397 5.793 11.594 1 93.56 23 LEU B CA 1
ATOM 750 C C . LEU B 1 23 ? 2.486 5.562 12.633 1 93.56 23 LEU B C 1
ATOM 752 O O . LEU B 1 23 ? 2.52 4.512 13.281 1 93.56 23 LEU B O 1
ATOM 756 N N . ASP B 1 24 ? 3.43 6.566 12.742 1 97.31 24 ASP B N 1
ATOM 757 C CA . ASP B 1 24 ? 4.539 6.512 13.688 1 97.31 24 ASP B CA 1
ATOM 758 C C . ASP B 1 24 ? 5.449 5.32 13.398 1 97.31 24 ASP B C 1
ATOM 760 O O . ASP B 1 24 ? 5.742 4.527 14.297 1 97.31 24 ASP B O 1
ATOM 764 N N . ILE B 1 25 ? 5.816 5.004 12.211 1 97.19 25 ILE B N 1
ATOM 765 C CA . ILE B 1 25 ? 6.73 3.967 11.75 1 97.19 25 ILE B CA 1
ATOM 766 C C . ILE B 1 25 ? 7.637 4.523 10.656 1 97.19 25 ILE B C 1
ATOM 768 O O . ILE B 1 25 ? 7.355 5.582 10.086 1 97.19 25 ILE B O 1
ATOM 772 N N . ASP B 1 26 ? 8.68 3.855 10.43 1 98 26 ASP B N 1
ATOM 773 C CA . ASP B 1 26 ? 9.633 4.332 9.438 1 98 26 ASP B CA 1
ATOM 774 C C . ASP B 1 26 ? 9.094 4.113 8.023 1 98 26 ASP B C 1
ATOM 776 O O . ASP B 1 26 ? 8.188 3.309 7.812 1 98 26 ASP B O 1
ATOM 780 N N . GLN B 1 27 ? 9.594 4.805 7.125 1 98.25 27 GLN B N 1
ATOM 781 C CA . GLN B 1 27 ? 9.141 4.82 5.738 1 98.25 27 GLN B CA 1
ATOM 782 C C . GLN B 1 27 ? 9.211 3.426 5.121 1 98.25 27 GLN B C 1
ATOM 784 O O . GLN B 1 27 ? 8.32 3.021 4.379 1 98.25 27 GLN B O 1
ATOM 789 N N . SER B 1 28 ? 10.266 2.602 5.41 1 98.25 28 SER B N 1
ATOM 790 C CA . SER B 1 28 ? 10.375 1.241 4.895 1 98.25 28 SER B CA 1
ATOM 791 C C . SER B 1 28 ? 9.219 0.369 5.367 1 98.25 28 SER B C 1
ATOM 793 O O . SER B 1 28 ? 8.695 -0.444 4.602 1 98.25 28 SER B O 1
ATOM 795 N N . THR B 1 29 ? 8.875 0.58 6.656 1 97.88 29 THR B N 1
ATOM 796 C CA . THR B 1 29 ? 7.77 -0.183 7.219 1 97.88 29 THR B CA 1
ATOM 797 C C . THR B 1 29 ? 6.445 0.239 6.59 1 97.88 29 THR B C 1
ATOM 799 O O . THR B 1 29 ? 5.559 -0.592 6.387 1 97.88 29 THR B O 1
ATOM 802 N N . VAL B 1 30 ? 6.18 1.538 6.25 1 98.31 30 VAL B N 1
ATOM 803 C CA . VAL B 1 30 ? 4.992 2.023 5.551 1 98.31 30 VAL B CA 1
ATOM 804 C C . VAL B 1 30 ? 4.871 1.326 4.199 1 98.31 30 VAL B C 1
ATOM 806 O O . VAL B 1 30 ? 3.787 0.872 3.822 1 98.31 30 VAL B O 1
ATOM 809 N N . ILE B 1 31 ? 5.977 1.248 3.486 1 98.62 31 ILE B N 1
ATOM 810 C CA . ILE B 1 31 ? 6.016 0.635 2.162 1 98.62 31 ILE B CA 1
ATOM 811 C C . ILE B 1 31 ? 5.598 -0.831 2.26 1 98.62 31 ILE B C 1
ATOM 813 O O . ILE B 1 31 ? 4.715 -1.282 1.527 1 98.62 31 ILE B O 1
ATOM 817 N N . LYS B 1 32 ? 6.223 -1.526 3.215 1 97.75 32 LYS B N 1
ATOM 818 C CA . LYS B 1 32 ? 5.965 -2.955 3.379 1 97.75 32 LYS B CA 1
ATOM 819 C C . LYS B 1 32 ? 4.512 -3.209 3.775 1 97.75 32 LYS B C 1
ATOM 821 O O . LYS B 1 32 ? 3.871 -4.121 3.252 1 97.75 32 LYS B O 1
ATOM 826 N N . LYS B 1 33 ? 4.035 -2.367 4.625 1 97 33 LYS B N 1
ATOM 827 C CA . LYS B 1 33 ? 2.646 -2.508 5.047 1 97 33 LYS B CA 1
ATOM 828 C C . LYS B 1 33 ? 1.69 -2.236 3.889 1 97 33 LYS B C 1
ATOM 830 O O . LYS B 1 33 ? 0.688 -2.936 3.727 1 97 33 LYS B O 1
ATOM 835 N N . SER B 1 34 ? 1.967 -1.236 3.107 1 97.69 34 SER B N 1
ATOM 836 C CA . SER B 1 34 ? 1.109 -0.873 1.984 1 97.69 34 SER B CA 1
ATOM 837 C C . SER B 1 34 ? 1.045 -1.995 0.954 1 97.69 34 SER B C 1
ATOM 839 O O . SER B 1 34 ? -0.024 -2.289 0.413 1 97.69 34 SER B O 1
ATOM 841 N N . ILE B 1 35 ? 2.203 -2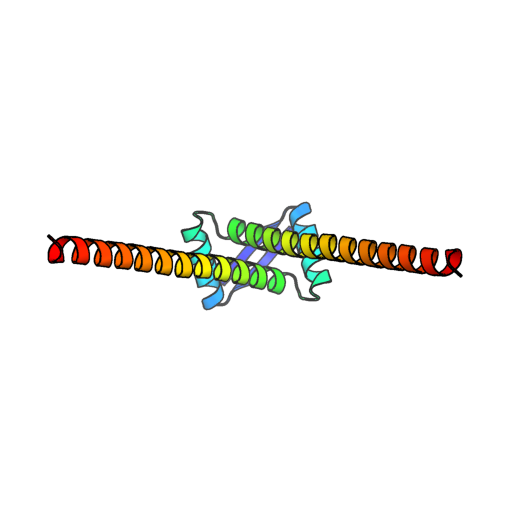.641 0.691 1 97.81 35 ILE B N 1
ATOM 842 C CA . ILE B 1 35 ? 2.277 -3.76 -0.243 1 97.81 35 ILE B CA 1
ATOM 843 C C . ILE B 1 35 ? 1.463 -4.934 0.295 1 97.81 35 ILE B C 1
ATOM 845 O O . ILE B 1 35 ? 0.737 -5.59 -0.456 1 97.81 35 ILE B O 1
ATOM 849 N N . MET B 1 36 ? 1.626 -5.184 1.622 1 96.5 36 MET B N 1
ATOM 850 C CA . MET B 1 36 ? 0.906 -6.289 2.248 1 96.5 36 MET B CA 1
ATOM 851 C C . MET B 1 36 ? -0.601 -6.074 2.168 1 96.5 36 MET B C 1
ATOM 853 O O . MET B 1 36 ? -1.354 -7.012 1.904 1 96.5 36 MET B O 1
ATOM 857 N N . ASP B 1 37 ? -1.054 -4.816 2.363 1 93.38 37 ASP B N 1
ATOM 858 C CA . ASP B 1 37 ? -2.471 -4.48 2.268 1 93.38 37 ASP B CA 1
ATOM 859 C C . ASP B 1 37 ? -2.99 -4.699 0.847 1 93.38 37 ASP B C 1
ATOM 861 O O . ASP B 1 37 ? -4.09 -5.223 0.655 1 93.38 37 ASP B O 1
ATOM 865 N N . THR B 1 38 ? -2.24 -4.285 -0.099 1 93.94 38 THR B N 1
ATOM 866 C CA . THR B 1 38 ? -2.592 -4.461 -1.504 1 93.94 38 THR B CA 1
ATOM 867 C C . THR B 1 38 ? -2.676 -5.945 -1.856 1 93.94 38 THR B C 1
ATOM 869 O O . THR B 1 38 ? -3.586 -6.367 -2.572 1 93.94 38 THR B O 1
ATOM 872 N N . TYR B 1 39 ? -1.741 -6.754 -1.317 1 94.88 39 TYR B N 1
ATOM 873 C CA . TYR B 1 39 ? -1.702 -8.195 -1.545 1 94.88 39 TYR B CA 1
ATOM 874 C C . TYR B 1 39 ? -2.93 -8.875 -0.95 1 94.88 39 TYR B C 1
ATOM 876 O O . TYR B 1 39 ? -3.543 -9.734 -1.588 1 94.88 39 TYR B O 1
ATOM 884 N N . GLU B 1 40 ? -3.252 -8.523 0.287 1 91.31 40 GLU B N 1
ATOM 885 C CA . GLU B 1 40 ? -4.43 -9.086 0.944 1 91.31 40 GLU B CA 1
ATOM 886 C C . GLU B 1 40 ? -5.699 -8.773 0.161 1 91.31 40 GLU B C 1
ATOM 888 O O . GLU B 1 40 ? -6.57 -9.633 0.008 1 91.31 40 GLU B O 1
ATOM 893 N N . ASP B 1 41 ? -5.805 -7.48 -0.361 1 87.62 41 ASP B N 1
ATOM 894 C CA . ASP B 1 41 ? -6.961 -7.09 -1.161 1 87.62 41 ASP B CA 1
ATOM 895 C C . ASP B 1 41 ? -7.062 -7.938 -2.428 1 87.62 41 ASP B C 1
ATOM 897 O O . ASP B 1 41 ? -8.164 -8.336 -2.824 1 87.62 41 ASP B O 1
ATOM 901 N N . LEU B 1 42 ? -5.934 -8.172 -3.029 1 86.44 42 LEU B N 1
ATOM 902 C CA . LEU B 1 42 ? -5.902 -8.953 -4.266 1 86.44 42 LEU B CA 1
ATOM 903 C C . LEU B 1 42 ? -6.297 -10.398 -4.008 1 86.44 42 LEU B C 1
ATOM 905 O O . LEU B 1 42 ? -7.07 -10.984 -4.77 1 86.44 42 LEU B O 1
ATOM 909 N N . VAL B 1 43 ? -5.754 -10.938 -2.965 1 86.31 43 VAL B N 1
ATOM 910 C CA . VAL B 1 43 ? -6.031 -12.328 -2.605 1 86.31 43 VAL B CA 1
ATOM 911 C C . VAL B 1 43 ? -7.512 -12.484 -2.26 1 86.31 43 VAL B C 1
ATOM 913 O O . VAL B 1 43 ? -8.164 -13.43 -2.707 1 86.31 43 VAL B O 1
ATOM 916 N N . ASP B 1 44 ? -8 -11.547 -1.366 1 81.19 44 ASP B N 1
ATOM 917 C CA . ASP B 1 44 ? -9.414 -11.578 -0.988 1 81.19 44 ASP B CA 1
ATOM 918 C C . ASP B 1 44 ? -10.312 -11.523 -2.221 1 81.19 44 ASP B C 1
ATOM 920 O O . ASP B 1 44 ? -11.305 -12.25 -2.303 1 81.19 44 ASP B O 1
ATOM 924 N N . ARG B 1 45 ? -10.008 -10.695 -3.1 1 80.06 45 ARG B N 1
ATOM 925 C CA . ARG B 1 45 ? -10.781 -10.586 -4.332 1 80.06 45 ARG B CA 1
ATOM 926 C C . ARG B 1 45 ? -10.719 -11.883 -5.133 1 80.06 45 ARG B C 1
ATOM 928 O O . ARG B 1 45 ? -11.719 -12.305 -5.715 1 80.06 45 ARG B O 1
ATOM 935 N N . GLN B 1 46 ? -9.5 -12.484 -5.133 1 80.12 46 GLN B N 1
ATOM 936 C CA . GLN B 1 46 ? -9.344 -13.75 -5.852 1 80.12 46 GLN B CA 1
ATOM 937 C C . GLN B 1 46 ? -10.125 -14.867 -5.172 1 80.12 46 GLN B C 1
ATOM 939 O O . GLN B 1 46 ? -10.742 -15.703 -5.848 1 80.12 46 GLN B O 1
ATOM 944 N N . VAL B 1 47 ? -10.031 -14.906 -3.822 1 75.31 47 VAL B N 1
ATOM 945 C CA . VAL B 1 47 ? -10.773 -15.898 -3.051 1 75.31 47 VAL B CA 1
ATOM 946 C C . VAL B 1 47 ? -12.273 -15.719 -3.281 1 75.31 47 VAL B C 1
ATOM 948 O O . VAL B 1 47 ? -12.992 -16.688 -3.508 1 75.31 47 VAL B O 1
ATOM 951 N N . ILE B 1 48 ? -12.75 -14.516 -3.254 1 69.12 48 ILE B N 1
ATOM 952 C CA . ILE B 1 48 ? -14.148 -14.195 -3.502 1 69.12 48 ILE B CA 1
ATOM 953 C C . ILE B 1 48 ? -14.539 -14.609 -4.918 1 69.12 48 ILE B C 1
ATOM 955 O O . ILE B 1 48 ? -15.57 -15.25 -5.125 1 69.12 48 ILE B O 1
ATOM 959 N N . ALA B 1 49 ? -13.688 -14.234 -5.863 1 69.69 49 ALA B N 1
ATOM 960 C CA . ALA B 1 49 ? -13.93 -14.594 -7.258 1 69.69 49 ALA B CA 1
ATOM 961 C C . ALA B 1 49 ? -13.977 -16.109 -7.43 1 69.69 49 ALA B C 1
ATOM 963 O O . ALA B 1 49 ? -14.82 -16.641 -8.156 1 69.69 49 ALA B O 1
ATOM 964 N N . ASP B 1 50 ? -13.055 -16.734 -6.734 1 74.56 50 ASP B N 1
ATOM 965 C CA . ASP B 1 50 ? -13.016 -18.188 -6.801 1 74.56 50 ASP B CA 1
ATOM 966 C C . ASP B 1 50 ? -14.281 -18.797 -6.195 1 74.56 50 ASP B C 1
ATOM 968 O O . ASP B 1 50 ? -14.812 -19.781 -6.723 1 74.56 50 ASP B O 1
ATOM 972 N N . PHE B 1 51 ? -14.805 -18.219 -5.113 1 70.5 51 PHE B N 1
ATOM 973 C CA . PHE B 1 51 ? -16.047 -18.672 -4.484 1 70.5 51 PHE B CA 1
ATOM 974 C C . PHE B 1 51 ? -17.234 -18.422 -5.406 1 70.5 51 PHE B C 1
ATOM 976 O O . PHE B 1 51 ? -18.109 -19.266 -5.52 1 70.5 51 PHE B O 1
ATOM 983 N N . GLU B 1 52 ? -17.25 -17.312 -6.023 1 66.06 52 GLU B N 1
ATOM 984 C CA . GLU B 1 52 ? -18.328 -16.969 -6.941 1 66.06 52 GLU B CA 1
ATOM 985 C C . GLU B 1 52 ? -18.344 -17.891 -8.156 1 66.06 52 GLU B C 1
ATOM 987 O O . GLU B 1 52 ? -19.406 -18.312 -8.625 1 66.06 52 GLU B O 1
ATOM 992 N N . LYS B 1 53 ? -17.188 -18.125 -8.617 1 70.75 53 LYS B N 1
ATOM 993 C CA . LYS B 1 53 ? -17.062 -19.016 -9.766 1 70.75 53 LYS B CA 1
ATOM 994 C C . LYS B 1 53 ? -17.484 -20.438 -9.398 1 70.75 53 LYS B C 1
ATOM 996 O O . LYS B 1 53 ? -18.156 -21.125 -10.18 1 70.75 53 LYS B O 1
ATOM 1001 N N . SER B 1 54 ? -17.094 -20.812 -8.188 1 69.62 54 SER B N 1
ATOM 1002 C CA . SER B 1 54 ? -17.469 -22.141 -7.715 1 69.62 54 SER B CA 1
ATOM 1003 C C . SER B 1 54 ? -18.969 -22.234 -7.438 1 69.62 54 SER B C 1
ATOM 1005 O O . SER B 1 54 ? -19.594 -23.25 -7.734 1 69.62 54 SER B O 1
ATOM 1007 N N . ALA B 1 55 ? -19.578 -21.141 -6.848 1 61.41 55 ALA B N 1
ATOM 1008 C CA . ALA B 1 55 ? -21.016 -21.078 -6.574 1 61.41 55 ALA B CA 1
ATOM 1009 C C . ALA B 1 55 ? -21.812 -21.031 -7.871 1 61.41 55 ALA B C 1
ATOM 1011 O O . ALA B 1 55 ? -22.875 -21.656 -7.969 1 61.41 55 ALA B O 1
ATOM 1012 N N . SER B 1 56 ? -21.359 -20.297 -8.734 1 61.56 56 SER B N 1
ATOM 1013 C CA . SER B 1 56 ? -22.016 -20.219 -10.031 1 61.56 56 SER B CA 1
ATOM 1014 C C . SER B 1 56 ? -21.984 -21.562 -10.758 1 61.56 56 SER B C 1
ATOM 1016 O O . SER B 1 56 ? -22.938 -21.938 -11.43 1 61.56 56 SER B O 1
ATOM 1018 N N . LYS B 1 57 ? -20.766 -22.141 -10.648 1 59.72 57 LYS B N 1
ATOM 1019 C CA . LYS B 1 57 ? -20.641 -23.469 -11.25 1 59.72 57 LYS B CA 1
ATOM 1020 C C . LYS B 1 57 ? -21.547 -24.484 -10.555 1 59.72 57 LYS B C 1
ATOM 1022 O O . LYS B 1 57 ? -22.109 -25.375 -11.195 1 59.72 57 LYS B O 1
ATOM 1027 N N . LYS B 1 58 ? -21.625 -24.359 -9.242 1 58.41 58 LYS B N 1
ATOM 1028 C CA . LYS B 1 58 ? -22.531 -25.234 -8.492 1 58.41 58 LYS B CA 1
ATOM 1029 C C . LYS B 1 58 ? -23.984 -24.938 -8.836 1 58.41 58 LYS B C 1
ATOM 1031 O O . LYS B 1 58 ? -24.781 -25.859 -9.016 1 58.41 58 LYS B O 1
ATOM 1036 N N . LYS B 1 59 ? -24.234 -23.672 -8.859 1 57.22 59 LYS B N 1
ATOM 1037 C CA . LYS B 1 59 ? -25.609 -23.312 -9.242 1 57.22 59 LYS B CA 1
ATOM 1038 C C . LYS B 1 59 ? -25.938 -23.828 -10.641 1 57.22 59 LYS B C 1
ATOM 1040 O O . LYS B 1 59 ? -27.047 -24.328 -10.875 1 57.22 59 LYS B O 1
ATOM 1045 N N . THR B 1 60 ? -25 -23.641 -11.477 1 55.56 60 THR B N 1
ATOM 1046 C CA . THR B 1 60 ? -25.203 -24.125 -12.836 1 55.56 60 THR B CA 1
ATOM 1047 C C . THR B 1 60 ? -25.328 -25.641 -12.852 1 55.56 60 THR B C 1
ATOM 1049 O O . THR B 1 60 ? -26.125 -26.203 -13.609 1 55.56 60 THR B O 1
ATOM 1052 N N . LYS B 1 61 ? -24.531 -26.188 -12.016 1 57.47 61 LYS B N 1
ATOM 1053 C CA . LYS B 1 61 ? -24.609 -27.641 -11.945 1 57.47 61 LYS B CA 1
ATOM 1054 C C . LYS B 1 61 ? -25.938 -28.094 -11.375 1 57.47 61 LYS B C 1
ATOM 1056 O O . LYS B 1 61 ? -26.516 -29.094 -11.812 1 57.47 61 LYS B O 1
ATOM 1061 N N . PHE B 1 62 ? -26.375 -27.359 -10.383 1 58.19 62 PHE B N 1
ATOM 1062 C CA . PHE B 1 62 ? -27.672 -27.672 -9.781 1 58.19 62 PHE B CA 1
ATOM 1063 C C . PHE B 1 62 ? -28.797 -27.406 -10.773 1 58.19 62 PHE B C 1
ATOM 1065 O O . PHE B 1 62 ? -29.766 -28.172 -10.828 1 58.19 62 PHE B O 1
ATOM 1072 N N . HIS B 1 63 ? -28.641 -26.453 -11.453 1 59.53 63 HIS B N 1
ATOM 1073 C CA . HIS B 1 63 ? -29.656 -26.172 -12.461 1 59.53 63 HIS B CA 1
ATOM 1074 C C . HIS B 1 63 ? -29.625 -27.219 -13.578 1 59.53 63 HIS B C 1
ATOM 1076 O O . HIS B 1 63 ? -30.672 -27.672 -14.039 1 59.53 63 HIS B O 1
ATOM 1082 N N . SER B 1 64 ? -28.484 -27.516 -13.938 1 55.94 64 SER B N 1
ATOM 1083 C CA . SER B 1 64 ? -28.344 -28.516 -15 1 55.94 64 SER B CA 1
ATOM 1084 C C . SER B 1 64 ? -28.891 -29.875 -14.562 1 55.94 64 SER B C 1
ATOM 1086 O O . SER B 1 64 ? -29.547 -30.562 -15.336 1 55.94 64 SER B O 1
ATOM 1088 N N . PHE B 1 65 ? -28.625 -30.188 -13.336 1 60.03 65 PHE B N 1
ATOM 1089 C CA . PHE B 1 65 ? -29.125 -31.438 -12.781 1 60.03 65 PHE B CA 1
ATOM 1090 C C . PHE B 1 65 ? -30.641 -31.406 -12.656 1 60.03 65 PHE B C 1
ATOM 1092 O O . PHE B 1 65 ? -31.328 -32.375 -12.984 1 60.03 65 PHE B O 1
ATOM 1099 N N . GLU B 1 66 ? -31.188 -30.438 -12.25 1 58.84 66 GLU B N 1
ATOM 1100 C CA . GLU B 1 66 ? -32.625 -30.266 -12.094 1 58.84 66 GLU B CA 1
ATOM 1101 C C . GLU B 1 66 ? -33.344 -30.312 -13.445 1 58.84 66 GLU B C 1
ATOM 1103 O O . GLU B 1 66 ? -34.438 -30.875 -13.562 1 58.84 66 GLU B O 1
ATOM 1108 N N . GLN B 1 67 ? -32.719 -29.781 -14.297 1 59.12 67 GLN B N 1
ATOM 1109 C CA . GLN B 1 67 ? -33.281 -29.781 -15.648 1 59.12 67 GLN B CA 1
ATOM 1110 C C . GLN B 1 67 ? -33.281 -31.172 -16.25 1 59.12 67 GLN B C 1
ATOM 1112 O O . GLN B 1 67 ? -34.188 -31.547 -16.984 1 59.12 67 GLN B O 1
ATOM 1117 N N . ILE B 1 68 ? -32.312 -31.969 -15.867 1 60.62 68 ILE B N 1
ATOM 1118 C CA . ILE B 1 68 ? -32.188 -33.344 -16.375 1 60.62 68 ILE B CA 1
ATOM 1119 C C . ILE B 1 68 ? -33.188 -34.25 -15.656 1 60.62 68 ILE B C 1
ATOM 1121 O O . ILE B 1 68 ? -33.844 -35.062 -16.281 1 60.62 68 ILE B O 1
ATOM 1125 N N . LEU B 1 69 ? -33.312 -34.031 -14.43 1 59.84 69 LEU B N 1
ATOM 1126 C CA . LEU B 1 69 ? -34.188 -34.938 -13.656 1 59.84 69 LEU B CA 1
ATOM 1127 C C . LEU B 1 69 ? -35.656 -34.594 -13.906 1 59.84 69 LEU B C 1
ATOM 1129 O O . LEU B 1 69 ? -36.5 -35.469 -13.859 1 59.84 69 LEU B O 1
ATOM 1133 N N . GLY B 1 70 ? -35.844 -33.375 -13.984 1 58.38 70 GLY B N 1
ATOM 1134 C CA . GLY B 1 70 ? -37.219 -33 -14.156 1 58.38 70 GLY B CA 1
ATOM 1135 C C . GLY B 1 70 ? -37.719 -33.188 -15.578 1 58.38 70 GLY B C 1
ATOM 1136 O O . GLY B 1 70 ? -38.906 -32.969 -15.852 1 58.38 70 GLY B O 1
ATOM 1137 N N . SER B 1 71 ? -36.844 -33.312 -16.438 1 44.72 71 SER B N 1
ATOM 1138 C CA . SER B 1 71 ? -37.375 -33.656 -17.75 1 44.72 71 SER B CA 1
ATOM 1139 C C . SER B 1 71 ? -37.656 -35.156 -17.859 1 44.72 71 SER B C 1
ATOM 1141 O O . SER B 1 71 ? -37 -35.969 -17.188 1 44.72 71 SER B O 1
#

Nearest PDB structures (foldseek):
  7vp4-assembly1_B  TM=8.184E-01  e=1.822E+00  Arabidopsis thaliana
  7vp2-assembly1_B  TM=7.704E-01  e=1.695E+00  Arabidopsis thaliana
  5zkt-assembly1_A  TM=7.652E-01  e=3.483E+00  Oryza sativa Japonica Group
  8uk9-assembly1_A  TM=6.240E-01  e=5.364E+00  Tequatrovirus T4
  7vp4-assembly1_B  TM=8.192E-01  e=1.822E+00  Arabidopsis thaliana

Secondary structure (DSSP, 8-state):
-EEEEEEE-HHHHHHHHHHHHHHTS-HHHHHHHHHHHHHHHHHHHHHHHHHHHHHHHHHHHHHHHHHHHH-/-EEEEEEE-HHHHHHHHHHHHHHTS-HHHHHHHHHHHHHHHHHHHHHHHHHHHHHHHHHHHHHHHHHHH--

Solvent-accessible surface area (backbone atoms only — not comparable to full-atom values): 7557 Å² total; per-residue (Å²): 107,47,77,48,79,38,79,28,49,60,70,55,44,51,50,45,49,49,50,15,60,74,70,71,46,53,56,63,56,47,48,52,50,19,43,51,52,49,48,52,52,51,47,51,51,48,52,49,49,52,50,49,53,51,49,50,48,46,48,48,46,49,49,51,49,50,54,57,69,71,92,106,46,78,47,78,35,80,28,49,60,70,55,45,50,50,46,50,50,49,15,61,76,70,69,46,54,56,62,56,47,48,53,48,20,44,50,52,50,48,52,53,51,48,51,51,48,53,50,49,50,49,49,52,49,48,50,49,46,49,47,47,50,49,52,49,49,55,56,66,73,93

pLDDT: mean 83.53, std 16.15, range [44.72, 98.62]